Protein AF-A0A935G060-F1 (afdb_monomer_lite)

pLDDT: mean 70.0, std 12.83, range [39.81, 90.19]

Radius of gyration: 13.51 Å; chains: 1; bounding box: 32×35×28 Å

Structure (mmCIF, N/CA/C/O backbone):
data_AF-A0A935G060-F1
#
_entry.id   AF-A0A935G060-F1
#
loop_
_atom_site.group_PDB
_atom_site.id
_atom_site.type_symbol
_atom_site.label_atom_id
_atom_site.label_alt_id
_atom_site.label_comp_id
_atom_site.label_asym_id
_atom_site.label_entity_id
_atom_site.label_seq_id
_atom_site.pdbx_PDB_ins_code
_atom_site.Cartn_x
_atom_site.Cartn_y
_atom_site.Cartn_z
_atom_site.occupancy
_atom_site.B_iso_or_equiv
_atom_site.auth_seq_id
_atom_site.auth_comp_id
_atom_site.auth_asym_id
_atom_site.auth_atom_id
_atom_site.pdbx_PDB_model_num
ATOM 1 N N . MET A 1 1 ? -8.612 9.103 5.406 1.00 65.38 1 MET A N 1
ATOM 2 C CA . MET A 1 1 ? -7.457 8.617 6.187 1.00 65.38 1 MET A CA 1
ATOM 3 C C . MET A 1 1 ? -7.130 9.523 7.365 1.00 65.38 1 MET A C 1
ATOM 5 O O . MET A 1 1 ? -6.686 10.655 7.181 1.00 65.38 1 MET A O 1
ATOM 9 N N . SER A 1 2 ? -7.366 9.000 8.566 1.00 75.19 2 SER A N 1
ATOM 10 C CA . SER A 1 2 ? -6.920 9.589 9.828 1.00 75.19 2 SER A CA 1
ATOM 11 C C . SER A 1 2 ? -5.403 9.450 9.994 1.00 75.19 2 SER A C 1
ATOM 13 O O . SER A 1 2 ? -4.767 8.605 9.360 1.00 75.19 2 SER A O 1
ATOM 15 N N . ASP A 1 3 ? -4.807 10.245 10.879 1.00 78.12 3 ASP A N 1
ATOM 16 C CA . ASP A 1 3 ? -3.376 10.118 11.185 1.00 78.12 3 ASP A CA 1
ATOM 17 C C . ASP A 1 3 ? -3.027 8.770 11.827 1.00 78.12 3 ASP A C 1
ATOM 19 O O . ASP A 1 3 ? -1.919 8.269 11.645 1.00 78.12 3 ASP A O 1
ATOM 23 N N . HIS A 1 4 ? -3.999 8.133 12.482 1.00 76.44 4 HIS A N 1
ATOM 24 C CA . HIS A 1 4 ? -3.871 6.776 13.000 1.00 76.44 4 HIS A CA 1
ATOM 25 C C . HIS A 1 4 ? -3.653 5.749 11.878 1.00 76.44 4 HIS A C 1
ATOM 27 O O . HIS A 1 4 ? -2.651 5.042 11.888 1.00 76.44 4 HIS A O 1
ATOM 33 N N . MET A 1 5 ? -4.503 5.743 10.846 1.00 70.38 5 MET A N 1
ATOM 34 C CA . MET A 1 5 ? -4.358 4.824 9.705 1.00 70.38 5 MET A CA 1
ATOM 35 C C . MET A 1 5 ? -3.048 5.060 8.940 1.00 70.38 5 MET A C 1
ATOM 37 O O . MET A 1 5 ? -2.402 4.119 8.481 1.00 70.38 5 MET A O 1
ATOM 41 N N . ARG A 1 6 ? -2.618 6.327 8.843 1.00 75.38 6 ARG A N 1
ATOM 42 C CA . ARG A 1 6 ? -1.319 6.693 8.263 1.00 75.38 6 ARG A CA 1
ATOM 43 C C . ARG A 1 6 ? -0.168 6.056 9.034 1.00 75.38 6 ARG A C 1
ATOM 45 O O . ARG A 1 6 ? 0.765 5.531 8.432 1.00 75.38 6 ARG A O 1
ATOM 52 N N . HIS A 1 7 ? -0.238 6.119 10.360 1.00 80.88 7 HIS A N 1
ATOM 53 C CA . HIS A 1 7 ? 0.757 5.528 11.238 1.00 80.88 7 HIS A CA 1
ATOM 54 C C . HIS A 1 7 ? 0.801 4.005 11.084 1.00 80.88 7 HIS A C 1
ATOM 56 O O . HIS A 1 7 ? 1.880 3.452 10.906 1.00 80.88 7 HIS A O 1
ATOM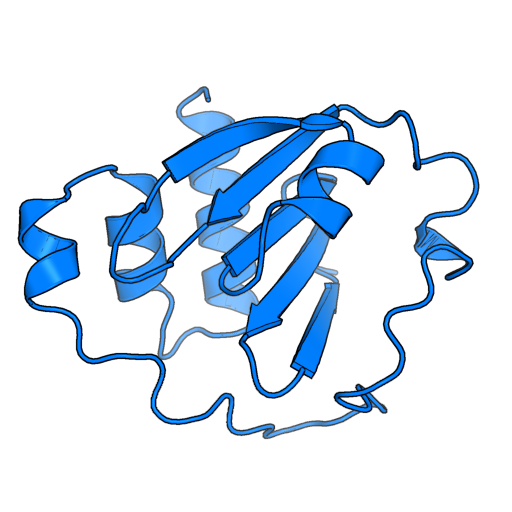 62 N N . GLU A 1 8 ? -0.350 3.333 11.075 1.00 77.25 8 GLU A N 1
ATOM 63 C CA . GLU A 1 8 ? -0.426 1.872 10.937 1.00 77.25 8 GLU A CA 1
ATOM 64 C C . GLU A 1 8 ? 0.153 1.370 9.609 1.00 77.25 8 GLU A C 1
ATOM 66 O O . GLU A 1 8 ? 0.917 0.404 9.592 1.00 77.25 8 GLU A O 1
ATOM 71 N N . MET A 1 9 ? -0.137 2.053 8.497 1.00 73.94 9 MET A N 1
ATOM 72 C CA . MET A 1 9 ? 0.468 1.724 7.202 1.00 73.94 9 MET A CA 1
ATOM 73 C C . MET A 1 9 ? 1.987 1.933 7.222 1.00 73.94 9 MET A C 1
ATOM 75 O O . MET A 1 9 ? 2.729 1.087 6.728 1.00 73.94 9 MET A O 1
ATOM 79 N N . ALA A 1 10 ? 2.468 3.024 7.829 1.00 77.88 10 ALA A N 1
ATOM 80 C CA . ALA A 1 10 ? 3.900 3.281 7.958 1.00 77.88 10 ALA A CA 1
ATOM 81 C C . ALA A 1 10 ? 4.612 2.207 8.798 1.00 77.88 10 ALA A C 1
ATOM 83 O O . ALA A 1 10 ? 5.711 1.789 8.437 1.00 77.88 10 ALA A O 1
ATOM 84 N N . GLN A 1 11 ? 3.991 1.730 9.884 1.00 77.69 11 GLN A N 1
ATOM 85 C CA . GLN A 1 11 ? 4.536 0.637 10.699 1.00 77.69 11 GLN A CA 1
ATOM 86 C C . GLN A 1 11 ? 4.651 -0.656 9.896 1.00 77.69 11 GLN A C 1
ATOM 88 O O . GLN A 1 11 ? 5.703 -1.289 9.902 1.00 77.69 11 GLN A O 1
ATOM 93 N N . LEU A 1 12 ? 3.614 -1.006 9.131 1.00 73.25 12 LEU A N 1
ATOM 94 C CA . LEU A 1 12 ? 3.650 -2.189 8.279 1.00 73.25 12 LEU A CA 1
ATOM 95 C C . LEU A 1 12 ? 4.790 -2.096 7.250 1.00 73.25 12 LEU A C 1
ATOM 97 O O . LEU A 1 12 ? 5.598 -3.017 7.147 1.00 73.25 12 LEU A O 1
ATOM 101 N N . PHE A 1 13 ? 4.956 -0.961 6.564 1.00 73.94 13 PHE A N 1
ATOM 102 C CA . PHE A 1 13 ? 6.085 -0.783 5.644 1.00 73.94 13 PHE A CA 1
ATOM 103 C C . PHE A 1 13 ? 7.451 -0.826 6.334 1.00 73.94 13 PHE A C 1
ATOM 105 O O . PHE A 1 13 ? 8.377 -1.410 5.778 1.00 73.94 13 PHE A O 1
ATOM 112 N N . LYS A 1 14 ? 7.593 -0.260 7.539 1.00 75.69 14 LYS A N 1
ATOM 113 C CA . LYS A 1 14 ? 8.838 -0.346 8.324 1.00 75.69 14 LYS A CA 1
ATOM 114 C C . LYS A 1 14 ? 9.206 -1.778 8.677 1.00 75.69 14 LYS A C 1
ATOM 116 O O . LYS A 1 14 ? 10.382 -2.117 8.629 1.00 75.69 14 LYS A O 1
ATOM 121 N N . SER A 1 15 ? 8.222 -2.602 9.008 1.00 71.31 15 SER A N 1
ATOM 122 C CA . SER A 1 15 ? 8.460 -3.991 9.392 1.00 71.31 15 SER A CA 1
ATOM 123 C C . SER A 1 15 ? 8.804 -4.891 8.203 1.00 71.31 15 SER A C 1
ATOM 125 O O . SER A 1 15 ? 9.635 -5.781 8.354 1.00 71.31 15 SER A O 1
ATOM 127 N N . PHE A 1 16 ? 8.199 -4.668 7.028 1.00 67.06 16 PHE A N 1
ATOM 128 C CA . PHE A 1 16 ? 8.407 -5.525 5.845 1.00 67.06 16 PHE A CA 1
ATOM 129 C C . PHE A 1 16 ? 9.473 -5.029 4.873 1.00 67.06 16 PHE A C 1
ATOM 131 O O . PHE A 1 16 ? 10.146 -5.843 4.248 1.00 67.06 16 PHE A O 1
ATOM 138 N N . PHE A 1 17 ? 9.622 -3.712 4.740 1.00 69.75 17 PHE A N 1
ATOM 139 C CA . PHE A 1 17 ? 10.559 -3.073 3.817 1.00 69.75 17 PHE A CA 1
ATOM 140 C C . PHE A 1 17 ? 11.226 -1.862 4.483 1.00 69.75 17 PHE A C 1
ATOM 142 O O . PHE A 1 17 ? 11.042 -0.724 4.026 1.00 69.75 17 PHE A O 1
ATOM 149 N N . PRO A 1 18 ? 11.980 -2.062 5.580 1.00 72.31 18 PRO A N 1
ATOM 150 C CA . PRO A 1 18 ? 12.616 -0.973 6.324 1.00 72.31 18 PRO A CA 1
ATOM 151 C C . PRO A 1 18 ? 13.484 -0.072 5.433 1.00 72.31 18 PRO A C 1
ATOM 153 O O . PRO A 1 18 ? 13.491 1.145 5.603 1.00 72.31 18 PRO A O 1
ATOM 156 N N . GLU A 1 19 ? 14.146 -0.638 4.422 1.00 69.31 19 GLU A N 1
ATOM 157 C CA . GLU A 1 19 ? 14.957 0.072 3.427 1.00 69.31 19 GLU A CA 1
ATOM 158 C C . GLU A 1 19 ? 14.152 0.996 2.493 1.00 69.31 19 GLU A C 1
ATOM 160 O O . GLU A 1 19 ? 14.716 1.839 1.790 1.00 69.31 19 GLU A O 1
ATOM 165 N N . HIS A 1 20 ? 12.829 0.841 2.457 1.00 66.81 20 HIS A N 1
ATOM 166 C CA . HIS A 1 20 ? 11.911 1.629 1.635 1.00 66.81 20 HIS A CA 1
ATOM 167 C C . HIS A 1 20 ? 10.870 2.389 2.462 1.00 66.81 20 HIS A C 1
ATOM 169 O O . HIS A 1 20 ? 10.100 3.166 1.898 1.00 66.81 20 HIS A O 1
ATOM 175 N N . ALA A 1 21 ? 10.863 2.227 3.785 1.00 70.62 21 ALA A N 1
ATOM 176 C CA . ALA A 1 21 ? 9.864 2.800 4.678 1.00 70.62 21 ALA A CA 1
ATOM 177 C C . ALA A 1 21 ? 9.730 4.325 4.556 1.00 70.62 21 ALA A C 1
ATOM 179 O O . ALA A 1 21 ? 8.618 4.834 4.463 1.00 70.62 21 ALA A O 1
ATOM 180 N N . GLU A 1 22 ? 10.847 5.052 4.475 1.00 69.50 22 GLU A N 1
ATOM 181 C CA . GLU A 1 22 ? 10.848 6.515 4.308 1.00 69.50 22 GLU A CA 1
ATOM 182 C C . GLU A 1 22 ? 10.116 6.944 3.022 1.00 69.50 22 GLU A C 1
ATOM 184 O O . GLU A 1 22 ? 9.366 7.921 2.997 1.00 69.50 22 GLU A O 1
ATOM 189 N N . ARG A 1 23 ? 10.273 6.166 1.944 1.00 67.88 23 ARG A N 1
ATOM 190 C CA . ARG A 1 23 ? 9.588 6.422 0.669 1.00 67.88 23 ARG A CA 1
ATOM 191 C C . ARG A 1 23 ? 8.083 6.210 0.802 1.00 67.88 23 ARG A C 1
ATOM 193 O O . ARG A 1 23 ? 7.307 7.018 0.297 1.00 67.88 23 ARG A O 1
ATOM 200 N N . TRP A 1 24 ? 7.670 5.164 1.515 1.00 71.69 24 TRP A N 1
ATOM 201 C CA . TRP A 1 24 ? 6.261 4.914 1.814 1.00 71.69 24 TRP A CA 1
ATOM 202 C C . TRP A 1 24 ? 5.658 5.976 2.734 1.00 71.69 24 TRP A C 1
ATOM 204 O O . TRP A 1 24 ? 4.518 6.377 2.529 1.00 71.69 24 TRP A O 1
ATOM 214 N N . GLU A 1 25 ? 6.416 6.517 3.685 1.00 73.31 25 GLU A N 1
ATOM 215 C CA . GLU A 1 25 ? 5.966 7.653 4.493 1.00 73.31 25 GLU A CA 1
ATOM 216 C C . GLU A 1 25 ? 5.714 8.900 3.637 1.00 73.31 25 GLU A C 1
ATOM 218 O O . GLU A 1 25 ? 4.706 9.582 3.834 1.00 73.31 25 GLU A O 1
ATOM 223 N N . TYR A 1 26 ? 6.554 9.172 2.633 1.00 72.81 26 TYR A N 1
ATOM 224 C CA . TYR A 1 26 ? 6.288 10.247 1.673 1.00 72.81 26 TYR A CA 1
ATOM 225 C C . TYR A 1 26 ? 5.037 9.984 0.829 1.00 72.81 26 TYR A C 1
ATOM 227 O O . TYR A 1 26 ? 4.273 10.919 0.571 1.00 72.81 26 TYR A O 1
ATOM 235 N N . LEU A 1 27 ? 4.782 8.732 0.435 1.00 68.75 27 LEU A N 1
ATOM 236 C CA . LEU A 1 27 ? 3.536 8.333 -0.236 1.00 68.75 27 LEU A CA 1
ATOM 237 C C . LEU A 1 27 ? 2.315 8.533 0.675 1.00 68.75 27 LEU A C 1
ATOM 239 O O . LEU A 1 27 ? 1.284 9.071 0.275 1.00 68.75 27 LEU A O 1
ATOM 243 N N . LEU A 1 28 ? 2.445 8.207 1.952 1.00 71.88 28 LEU A N 1
ATOM 244 C CA . LEU A 1 28 ? 1.384 8.407 2.927 1.00 71.88 28 LEU A CA 1
ATOM 245 C C . LEU A 1 28 ? 1.142 9.888 3.239 1.00 71.88 28 LEU A C 1
ATOM 247 O O . LEU A 1 28 ? 0.021 10.250 3.586 1.00 71.88 28 LEU A O 1
ATOM 251 N N . GLN A 1 29 ? 2.138 10.763 3.081 1.00 74.38 29 GLN A N 1
ATOM 252 C CA . GLN A 1 29 ? 2.013 12.218 3.250 1.00 74.38 29 GLN A CA 1
ATOM 253 C C . GLN A 1 29 ? 1.277 12.920 2.095 1.00 74.38 29 GLN A C 1
ATOM 255 O O . GLN A 1 29 ? 0.927 14.089 2.243 1.00 74.38 29 GLN A O 1
ATOM 260 N N . ARG A 1 30 ? 0.992 12.228 0.979 1.00 65.31 30 ARG A N 1
ATOM 261 C CA . ARG A 1 30 ? 0.345 12.805 -0.222 1.00 65.31 30 ARG A CA 1
ATOM 262 C C . ARG A 1 30 ? 1.120 13.979 -0.852 1.00 65.31 30 ARG A C 1
ATOM 264 O O . ARG A 1 30 ? 0.533 14.805 -1.547 1.00 65.31 30 ARG A O 1
ATOM 271 N N . ASP A 1 31 ? 2.433 14.064 -0.628 1.00 67.75 31 ASP A N 1
ATOM 272 C CA . ASP A 1 31 ? 3.283 15.111 -1.210 1.00 67.75 31 ASP A CA 1
ATOM 273 C C . ASP A 1 31 ? 3.784 14.701 -2.602 1.00 67.75 31 ASP A C 1
ATOM 275 O O . ASP A 1 31 ? 4.875 14.150 -2.776 1.00 67.75 31 ASP A O 1
ATOM 279 N N . GLN A 1 32 ? 2.976 15.021 -3.612 1.00 60.94 32 GLN A N 1
ATOM 280 C CA . GLN A 1 32 ? 3.224 14.692 -5.016 1.00 60.94 32 GLN A CA 1
ATOM 281 C C . GLN A 1 32 ? 4.594 15.178 -5.537 1.00 60.94 32 GLN A C 1
ATOM 283 O O . GLN A 1 32 ? 5.185 14.544 -6.413 1.00 60.94 32 GLN A O 1
ATOM 288 N N . ARG A 1 33 ? 5.145 16.279 -4.997 1.00 68.25 33 ARG A N 1
ATOM 289 C CA . ARG A 1 33 ? 6.433 16.843 -5.453 1.00 68.25 33 ARG A CA 1
ATOM 290 C C . ARG A 1 33 ? 7.618 15.976 -5.048 1.00 68.25 33 ARG A C 1
ATOM 292 O O . ARG A 1 33 ? 8.625 15.942 -5.755 1.00 68.25 33 ARG A O 1
ATOM 299 N N . LYS A 1 34 ? 7.524 15.300 -3.901 1.00 65.19 34 LYS A N 1
ATOM 300 C CA . LYS A 1 34 ? 8.545 14.345 -3.454 1.00 65.19 34 LYS A CA 1
ATOM 301 C C . LYS A 1 34 ? 8.502 13.063 -4.279 1.00 65.19 34 LYS A C 1
ATOM 303 O O . LYS A 1 34 ? 9.548 12.471 -4.522 1.00 65.19 34 LYS A O 1
ATOM 308 N N . TRP A 1 35 ? 7.327 12.687 -4.780 1.00 60.44 35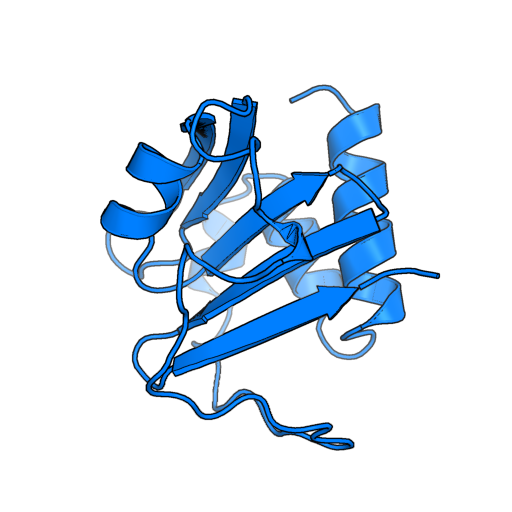 TRP A N 1
ATOM 309 C CA . TRP A 1 35 ? 7.133 11.462 -5.560 1.00 60.44 35 TRP A CA 1
ATOM 310 C C . TRP A 1 35 ? 7.760 11.527 -6.940 1.00 60.44 35 TRP A C 1
ATOM 312 O O . TRP A 1 35 ? 8.423 10.585 -7.347 1.00 60.44 35 TRP A O 1
ATOM 322 N N . GLN A 1 36 ? 7.644 12.661 -7.631 1.00 57.62 36 GLN A N 1
ATOM 323 C CA . GLN A 1 36 ? 8.281 12.845 -8.942 1.00 57.62 36 GLN A CA 1
ATOM 324 C C . GLN A 1 36 ? 9.814 12.741 -8.888 1.00 57.62 36 GLN A C 1
ATOM 326 O O . GLN A 1 36 ? 10.464 12.551 -9.912 1.00 57.62 36 GLN A O 1
ATOM 331 N N . LYS A 1 37 ? 10.399 12.886 -7.693 1.00 60.94 37 LYS A N 1
ATOM 332 C CA . LYS A 1 37 ? 11.838 12.738 -7.447 1.00 60.94 37 LYS A CA 1
ATOM 333 C C . LYS A 1 37 ? 12.222 11.324 -7.016 1.00 60.94 37 LYS A C 1
ATOM 335 O O . LYS A 1 37 ? 13.410 11.010 -6.971 1.00 60.94 37 LYS A O 1
ATOM 340 N N . MET A 1 38 ? 11.249 10.482 -6.675 1.00 55.88 38 MET A N 1
ATOM 341 C CA . MET A 1 38 ? 11.493 9.081 -6.370 1.00 55.88 38 MET A CA 1
ATOM 342 C C . MET A 1 38 ? 11.682 8.326 -7.682 1.00 55.88 38 MET A C 1
ATOM 344 O O . MET A 1 38 ? 10.817 8.337 -8.552 1.00 55.88 38 MET A O 1
ATOM 348 N N . ALA A 1 39 ? 12.828 7.663 -7.827 1.00 50.97 39 ALA A N 1
ATOM 349 C CA . ALA A 1 39 ? 13.018 6.721 -8.920 1.00 50.97 39 ALA A CA 1
ATOM 350 C C . ALA A 1 39 ? 11.944 5.614 -8.843 1.00 50.97 39 ALA A C 1
ATOM 352 O O . ALA A 1 39 ? 11.592 5.213 -7.726 1.00 50.97 39 ALA A O 1
ATOM 353 N N . PRO A 1 40 ? 11.459 5.095 -9.988 1.00 51.16 40 PRO A N 1
ATOM 354 C CA . PRO A 1 40 ? 10.565 3.940 -10.006 1.00 51.16 40 PRO A CA 1
ATOM 355 C C . PRO A 1 40 ? 11.120 2.780 -9.190 1.00 51.16 40 PRO A C 1
ATOM 357 O O . PRO A 1 40 ? 12.341 2.636 -9.056 1.00 51.16 40 PRO A O 1
ATOM 360 N N . PHE A 1 41 ? 10.216 1.947 -8.669 1.00 51.84 41 PHE A N 1
ATOM 361 C CA . PHE A 1 41 ? 10.557 0.713 -7.968 1.00 51.84 41 PHE A CA 1
ATOM 362 C C . PHE A 1 41 ? 11.475 -0.128 -8.851 1.00 51.84 41 PHE A C 1
ATOM 364 O O . PHE A 1 41 ? 11.047 -0.762 -9.810 1.00 51.84 41 PHE A O 1
ATOM 371 N N . LYS A 1 42 ? 12.771 -0.089 -8.549 1.00 47.19 42 LYS A N 1
ATOM 372 C CA . LYS A 1 42 ? 13.806 -0.733 -9.348 1.00 47.19 42 LYS A CA 1
ATOM 373 C C . LYS A 1 42 ? 13.944 -2.186 -8.893 1.00 47.19 42 LYS A C 1
ATOM 375 O O . LYS A 1 42 ? 15.009 -2.569 -8.439 1.00 47.19 42 LYS A O 1
ATOM 380 N N . TYR A 1 43 ? 12.855 -2.947 -9.019 1.00 47.84 43 TYR A N 1
ATOM 381 C CA . TYR A 1 43 ? 12.658 -4.330 -8.561 1.00 47.84 43 TYR A CA 1
ATOM 382 C C . TYR A 1 43 ? 12.344 -4.483 -7.069 1.00 47.84 43 TYR A C 1
ATOM 384 O O . TYR A 1 43 ? 13.014 -3.934 -6.193 1.00 47.84 43 TYR A O 1
ATOM 392 N N . TRP A 1 44 ? 11.322 -5.289 -6.783 1.00 53.91 44 TRP A N 1
ATOM 393 C CA . TRP A 1 44 ? 11.031 -5.797 -5.446 1.00 53.91 44 TRP A CA 1
ATOM 394 C C . TRP A 1 44 ? 11.963 -6.981 -5.217 1.00 53.91 44 TRP A C 1
ATOM 396 O O . TRP A 1 44 ? 11.619 -8.126 -5.504 1.00 53.91 44 TRP A O 1
ATOM 406 N N . PHE A 1 45 ? 13.201 -6.716 -4.800 1.00 44.50 45 PHE A N 1
ATOM 407 C CA . PHE A 1 45 ? 14.137 -7.802 -4.540 1.00 44.50 45 PHE A CA 1
ATOM 408 C C . PHE A 1 45 ? 13.728 -8.550 -3.274 1.00 44.50 45 PHE A C 1
ATOM 410 O O . PHE A 1 45 ? 13.829 -8.048 -2.157 1.00 44.50 45 PHE A O 1
ATOM 417 N N . SER A 1 46 ? 13.267 -9.783 -3.471 1.00 44.06 46 SER A N 1
ATOM 418 C CA . SER A 1 46 ? 12.963 -10.710 -2.396 1.00 44.06 46 SER A CA 1
ATOM 419 C C . SER A 1 46 ? 14.230 -11.102 -1.648 1.00 44.06 46 SER A C 1
ATOM 421 O O . SER A 1 46 ? 15.146 -11.666 -2.256 1.00 44.06 46 SER A O 1
ATOM 423 N N . ARG A 1 47 ? 14.262 -10.885 -0.333 1.00 41.53 47 ARG A N 1
ATOM 424 C CA . ARG A 1 47 ? 15.253 -11.549 0.521 1.00 41.53 47 ARG A CA 1
ATOM 425 C C . ARG A 1 47 ? 14.761 -12.840 1.159 1.00 41.53 47 ARG A C 1
ATOM 427 O O . ARG A 1 47 ? 15.582 -13.723 1.329 1.00 41.53 47 ARG A O 1
ATOM 434 N N . ASP A 1 48 ? 13.455 -13.008 1.359 1.00 42.41 48 ASP A N 1
ATOM 435 C CA . ASP A 1 48 ? 12.885 -14.239 1.919 1.00 42.41 48 ASP A CA 1
ATOM 436 C C . ASP A 1 48 ? 11.515 -14.543 1.292 1.00 42.41 48 ASP A C 1
ATOM 438 O O . ASP A 1 48 ? 10.461 -14.167 1.804 1.00 42.41 48 ASP A O 1
ATOM 442 N N . GLN A 1 49 ? 11.517 -15.213 0.133 1.00 45.38 49 GLN A N 1
ATOM 443 C CA . GLN A 1 49 ? 10.284 -15.726 -0.465 1.00 45.38 49 GLN A CA 1
ATOM 444 C C . GLN A 1 49 ? 9.830 -16.977 0.286 1.00 45.38 49 GLN A C 1
ATOM 446 O O . GLN A 1 49 ? 10.261 -18.087 -0.019 1.00 45.38 49 GLN A O 1
ATOM 451 N N . THR A 1 50 ? 8.849 -16.836 1.170 1.00 43.22 50 THR A N 1
ATOM 452 C CA . THR A 1 50 ? 7.824 -17.882 1.248 1.00 43.22 50 THR A CA 1
ATOM 453 C C . THR A 1 50 ? 6.813 -17.605 0.132 1.00 43.22 50 THR A C 1
ATOM 455 O O . THR A 1 50 ? 5.807 -16.938 0.314 1.00 43.22 50 THR A O 1
ATOM 458 N N . ALA A 1 51 ? 7.176 -18.049 -1.077 1.00 41.88 51 ALA A N 1
ATOM 459 C CA . ALA A 1 51 ? 6.304 -18.241 -2.238 1.00 41.88 51 ALA A CA 1
ATOM 460 C C . ALA A 1 51 ? 5.304 -17.108 -2.568 1.00 41.88 51 ALA A C 1
ATOM 462 O O . ALA A 1 51 ? 4.098 -17.330 -2.604 1.00 41.88 51 ALA A O 1
ATOM 463 N N . CYS A 1 52 ? 5.784 -15.911 -2.908 1.00 43.88 52 CYS A N 1
ATOM 464 C CA . CYS A 1 52 ? 4.970 -14.972 -3.687 1.00 43.88 52 CYS A CA 1
ATOM 465 C C . CYS A 1 52 ? 5.369 -15.100 -5.157 1.00 43.88 52 CYS A C 1
ATOM 467 O O . CYS A 1 52 ? 6.318 -14.473 -5.622 1.00 43.88 52 CYS A O 1
ATOM 469 N N . SER A 1 53 ? 4.674 -15.989 -5.873 1.00 39.81 53 SER A N 1
ATOM 470 C CA . SER A 1 53 ? 4.767 -16.047 -7.329 1.00 39.81 53 SER A CA 1
ATOM 471 C C . SER A 1 53 ? 4.187 -14.748 -7.900 1.00 39.81 53 SER A C 1
ATOM 473 O O . SER A 1 53 ? 3.040 -14.422 -7.585 1.00 39.81 53 SER A O 1
ATOM 475 N N . PRO A 1 54 ? 4.909 -14.047 -8.789 1.00 41.53 54 PRO A N 1
ATOM 476 C CA . PRO A 1 54 ? 4.449 -12.806 -9.409 1.00 41.53 54 PRO A CA 1
ATOM 477 C C . PRO A 1 54 ? 3.135 -12.924 -10.206 1.00 41.53 54 PRO A C 1
ATOM 479 O O . PRO A 1 54 ? 2.597 -11.913 -10.642 1.00 41.53 54 PRO A O 1
ATOM 482 N N . LYS A 1 55 ? 2.604 -14.137 -10.421 1.00 42.34 55 LYS A N 1
ATOM 483 C CA . LYS A 1 55 ? 1.488 -14.400 -11.346 1.00 42.34 55 LYS A CA 1
ATOM 484 C C . LYS A 1 55 ? 0.204 -14.948 -10.723 1.00 42.34 55 LYS A C 1
ATOM 486 O O . LYS A 1 55 ? -0.710 -15.286 -11.466 1.00 42.34 55 LYS A O 1
ATOM 491 N N . SER A 1 56 ? 0.100 -15.060 -9.404 1.00 47.44 56 SER A N 1
ATOM 492 C CA . SER A 1 56 ? -1.087 -15.672 -8.790 1.00 47.44 56 SER A CA 1
ATOM 493 C C . SER A 1 56 ? -1.451 -14.996 -7.477 1.00 47.44 56 SER A C 1
ATOM 495 O O . SER A 1 56 ? -1.360 -15.593 -6.406 1.00 47.44 56 SER A O 1
ATOM 497 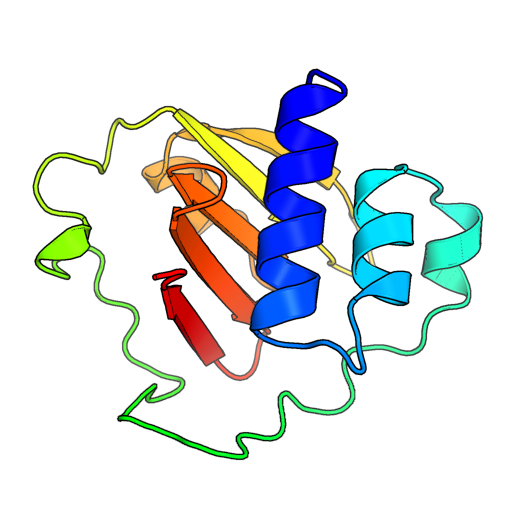N N . PHE A 1 57 ? -1.866 -13.733 -7.571 1.00 59.38 57 PHE A N 1
ATOM 498 C CA . PHE A 1 57 ? -2.723 -13.152 -6.547 1.00 59.38 57 PHE A CA 1
ATOM 499 C C . PHE A 1 57 ? -4.132 -13.674 -6.754 1.00 59.38 57 PHE A C 1
ATOM 501 O O . PHE A 1 57 ? -4.881 -13.162 -7.584 1.00 59.38 57 PHE A O 1
ATOM 508 N N . ASP A 1 58 ? -4.464 -14.717 -6.010 1.00 63.69 58 ASP A N 1
ATOM 509 C CA . ASP A 1 58 ? -5.814 -15.242 -5.979 1.00 63.69 58 ASP A CA 1
ATOM 510 C C . ASP A 1 58 ? -6.608 -14.518 -4.887 1.00 63.69 58 ASP A C 1
ATOM 512 O O . ASP A 1 58 ? -6.256 -14.576 -3.704 1.00 63.69 58 ASP A O 1
ATOM 516 N N . LEU A 1 59 ? -7.688 -13.837 -5.276 1.00 64.50 59 LEU A N 1
ATOM 517 C CA . LEU A 1 59 ? -8.663 -13.294 -4.329 1.00 64.50 59 LEU A CA 1
ATOM 518 C C . LEU A 1 59 ? -9.322 -14.404 -3.485 1.00 64.50 59 LEU A C 1
ATOM 520 O O . LEU A 1 59 ? -9.860 -14.120 -2.417 1.00 64.50 59 LEU A O 1
ATOM 524 N N . ALA A 1 60 ? -9.217 -15.671 -3.906 1.00 63.50 60 ALA A N 1
ATOM 525 C CA . ALA A 1 60 ? -9.599 -16.842 -3.124 1.00 63.50 60 ALA A CA 1
ATOM 526 C C . ALA A 1 60 ? -8.583 -17.228 -2.028 1.00 63.50 60 ALA A C 1
ATOM 528 O O . ALA A 1 60 ? -8.732 -18.279 -1.399 1.00 63.50 60 ALA A O 1
ATOM 529 N N . HIS A 1 61 ? -7.556 -16.409 -1.756 1.00 71.44 61 HIS A N 1
ATOM 530 C CA . HIS A 1 61 ? -6.635 -16.662 -0.648 1.00 71.44 61 HIS A CA 1
ATOM 531 C C . HIS A 1 61 ? -7.414 -16.794 0.680 1.00 71.44 61 HIS A C 1
ATOM 533 O O . HIS A 1 61 ? -8.227 -15.921 0.990 1.00 71.44 61 HIS A O 1
ATOM 539 N N . PRO A 1 62 ? -7.155 -17.812 1.528 1.00 71.75 62 PRO A N 1
ATOM 540 C CA . PRO A 1 62 ? -7.922 -18.033 2.761 1.00 71.75 62 PRO A CA 1
ATOM 541 C C . PRO A 1 62 ? -7.979 -16.823 3.707 1.00 71.75 62 PRO A C 1
ATOM 543 O O . PRO A 1 62 ? -8.958 -16.631 4.419 1.00 71.75 62 PRO A O 1
ATOM 546 N N . LEU A 1 63 ? -6.949 -15.970 3.688 1.00 69.44 63 LEU A N 1
ATOM 547 C CA . LEU A 1 63 ? -6.897 -14.729 4.480 1.00 69.44 63 LEU A CA 1
ATOM 548 C C . LEU A 1 63 ? -7.867 -13.634 4.005 1.00 69.44 63 LEU A C 1
ATOM 550 O O . LEU A 1 63 ? -8.145 -12.698 4.760 1.00 69.44 63 LEU A O 1
ATOM 554 N N . LEU A 1 64 ? -8.351 -13.741 2.768 1.00 71.38 64 LEU A N 1
ATOM 555 C CA . LEU A 1 64 ? -9.344 -12.859 2.160 1.00 71.38 64 LEU A CA 1
ATOM 556 C C . LEU A 1 64 ? -10.760 -13.428 2.197 1.00 71.38 64 LEU A C 1
ATOM 558 O O . LEU A 1 64 ? -11.696 -12.727 1.812 1.00 71.38 64 LEU A O 1
ATOM 562 N N . ALA A 1 65 ? -10.942 -14.674 2.643 1.00 73.19 65 ALA A N 1
ATOM 563 C CA . ALA A 1 65 ? -12.258 -15.293 2.699 1.00 73.19 65 ALA A CA 1
ATOM 564 C C . ALA A 1 65 ? -13.224 -14.406 3.509 1.00 73.19 65 ALA A C 1
ATOM 566 O O . ALA A 1 65 ? -12.985 -14.106 4.678 1.00 73.19 65 ALA A O 1
ATOM 567 N N . GLY A 1 66 ? -14.296 -13.943 2.857 1.00 73.44 66 GLY A N 1
ATOM 568 C CA . GLY A 1 66 ? -15.280 -13.033 3.454 1.00 73.44 66 GLY A CA 1
ATOM 569 C C . GLY A 1 66 ? -14.858 -11.558 3.550 1.00 73.44 66 GLY A C 1
ATOM 570 O O . GLY A 1 66 ? -15.561 -10.787 4.194 1.00 73.44 66 GLY A O 1
ATOM 571 N N . LYS A 1 67 ? -13.743 -11.148 2.927 1.00 76.50 67 LYS A N 1
ATOM 572 C CA . LYS A 1 67 ? -13.225 -9.764 2.945 1.00 76.50 67 LYS A CA 1
ATOM 573 C C . LYS A 1 67 ? -13.310 -9.029 1.599 1.00 76.50 67 LYS A C 1
ATOM 575 O O . LYS A 1 67 ? -12.804 -7.919 1.507 1.00 76.50 67 LYS A O 1
ATOM 580 N N . LEU A 1 68 ? -13.934 -9.602 0.567 1.00 73.38 68 LEU A N 1
ATOM 581 C CA . LEU A 1 68 ? -14.044 -8.956 -0.758 1.00 73.38 68 LEU A CA 1
ATOM 582 C C . LEU A 1 68 ? -14.789 -7.612 -0.708 1.00 73.38 68 LEU A C 1
ATOM 584 O O . LEU A 1 68 ? -14.401 -6.657 -1.371 1.00 73.38 68 LEU A O 1
ATOM 588 N N . GLU A 1 69 ? -15.789 -7.517 0.166 1.00 79.19 69 GLU A N 1
ATOM 589 C CA . GLU A 1 69 ? -16.553 -6.290 0.423 1.00 79.19 69 GLU A CA 1
ATOM 590 C C . GLU A 1 69 ? -15.920 -5.414 1.522 1.00 79.19 69 GLU A C 1
ATOM 592 O O . GLU A 1 69 ? -16.518 -4.438 1.975 1.00 79.19 69 GLU A O 1
ATOM 597 N N . ALA A 1 70 ? -14.731 -5.771 2.028 1.00 83.56 70 ALA A N 1
ATOM 598 C CA . ALA A 1 70 ? -14.087 -4.994 3.077 1.00 83.56 70 ALA A CA 1
ATOM 599 C C . ALA A 1 70 ? -13.682 -3.616 2.542 1.00 83.56 70 ALA A C 1
ATOM 601 O O . ALA A 1 70 ? -13.150 -3.494 1.437 1.00 83.56 70 ALA A O 1
ATOM 602 N N . SER A 1 71 ? -13.888 -2.587 3.365 1.00 88.25 71 SER A N 1
ATOM 603 C CA . SER A 1 71 ? -13.312 -1.268 3.115 1.00 88.25 71 SER A CA 1
ATOM 604 C C . SER A 1 71 ? -11.805 -1.334 3.342 1.00 88.25 71 SER A C 1
ATOM 606 O O . SER A 1 71 ? -11.346 -1.688 4.432 1.00 88.25 71 SER A O 1
ATOM 608 N N . VAL A 1 72 ? -11.043 -1.014 2.302 1.00 89.81 72 VAL A N 1
ATOM 609 C CA . VAL A 1 72 ? -9.581 -1.045 2.287 1.00 89.81 72 VAL A CA 1
ATOM 610 C C . VAL A 1 72 ? -9.019 0.331 1.979 1.00 89.81 72 VAL A C 1
ATOM 612 O O . VAL A 1 72 ? -9.697 1.197 1.428 1.00 89.81 72 VAL A O 1
ATOM 615 N N . VAL A 1 73 ? -7.741 0.528 2.298 1.00 87.56 73 VAL A N 1
ATOM 616 C CA . VAL A 1 73 ? -6.997 1.713 1.854 1.00 87.56 73 VAL A CA 1
ATOM 617 C C . VAL A 1 73 ? -6.075 1.315 0.720 1.00 87.56 73 VAL A C 1
ATOM 619 O O . VAL A 1 73 ? -5.108 0.589 0.935 1.00 87.56 73 VAL A O 1
ATOM 622 N N . ALA A 1 74 ? -6.347 1.823 -0.472 1.00 86.62 74 ALA A N 1
ATOM 623 C CA . ALA A 1 74 ? -5.546 1.585 -1.656 1.00 86.62 74 ALA A CA 1
ATOM 624 C C . ALA A 1 74 ? -4.672 2.803 -1.971 1.00 86.62 74 ALA A C 1
ATOM 626 O O . ALA A 1 74 ? -5.136 3.946 -1.995 1.00 86.62 74 ALA A O 1
ATOM 627 N N . LEU A 1 75 ? -3.395 2.535 -2.210 1.00 83.06 75 LEU A N 1
ATOM 628 C CA . LEU A 1 75 ? -2.374 3.464 -2.660 1.00 83.06 75 LEU A CA 1
ATOM 629 C C . LEU A 1 75 ? -1.913 3.003 -4.042 1.00 83.06 75 LEU A C 1
ATOM 631 O O . LEU A 1 75 ? -1.233 1.988 -4.140 1.00 83.06 75 LEU A O 1
ATOM 635 N N . SER A 1 76 ? -2.263 3.744 -5.089 1.00 83.44 76 SER A N 1
ATOM 636 C CA . SER A 1 76 ? -1.697 3.561 -6.427 1.00 83.44 76 SER A CA 1
ATOM 637 C C . SER A 1 76 ? -0.494 4.467 -6.593 1.00 83.44 76 SER A C 1
ATOM 639 O O . SER A 1 76 ? -0.593 5.660 -6.321 1.00 83.44 76 SER A O 1
ATOM 641 N N . CYS A 1 77 ? 0.608 3.903 -7.071 1.00 74.31 77 CYS A N 1
ATOM 642 C CA . CYS A 1 77 ? 1.891 4.560 -7.292 1.00 74.31 77 CYS A CA 1
ATOM 643 C C . CYS A 1 77 ? 2.209 4.737 -8.786 1.00 74.31 77 CYS A C 1
ATOM 645 O O . CYS A 1 77 ? 3.373 4.911 -9.146 1.00 74.31 77 CYS A O 1
ATOM 647 N N . MET A 1 78 ? 1.201 4.680 -9.662 1.00 69.56 78 MET A N 1
ATOM 648 C CA . MET A 1 78 ? 1.401 4.830 -11.104 1.00 69.56 78 MET A CA 1
ATOM 649 C C . MET A 1 78 ? 1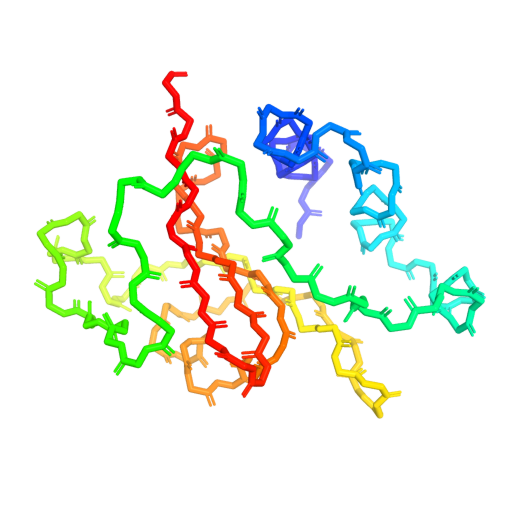.997 6.201 -11.451 1.00 69.56 78 MET A C 1
ATOM 651 O O . MET A 1 78 ? 1.636 7.230 -10.880 1.00 69.56 78 MET A O 1
ATOM 655 N N . TRP A 1 79 ? 2.876 6.224 -12.455 1.00 60.88 79 TRP A N 1
ATOM 656 C CA . TRP A 1 79 ? 3.600 7.426 -12.885 1.00 60.88 79 TRP A CA 1
ATOM 657 C C . TRP A 1 79 ? 2.682 8.557 -13.362 1.00 60.88 79 TRP A C 1
ATOM 659 O O . TRP A 1 79 ? 3.020 9.733 -13.231 1.00 60.88 79 TRP A O 1
ATOM 669 N N . THR A 1 80 ? 1.536 8.200 -13.940 1.00 64.12 80 THR A N 1
ATOM 670 C CA . THR A 1 80 ? 0.578 9.132 -14.546 1.00 64.12 80 THR A CA 1
ATOM 671 C C . THR A 1 80 ? -0.557 9.529 -13.609 1.00 64.12 80 THR A C 1
ATOM 673 O O . THR A 1 80 ? -1.159 10.576 -13.821 1.00 64.12 80 THR A O 1
ATOM 676 N N . ASP A 1 81 ? -0.861 8.713 -12.598 1.00 69.12 81 ASP A N 1
ATOM 677 C CA . ASP A 1 81 ? -1.963 8.955 -11.667 1.00 69.12 81 ASP A CA 1
ATOM 678 C C . ASP A 1 81 ? -1.713 8.232 -10.336 1.00 69.12 81 ASP A C 1
ATOM 680 O O . ASP A 1 81 ? -1.952 7.031 -10.188 1.00 69.12 81 ASP A O 1
ATOM 684 N N . CYS A 1 82 ? -1.184 8.982 -9.370 1.00 72.25 82 CYS A N 1
ATOM 685 C CA . CYS A 1 82 ? -0.876 8.486 -8.037 1.00 72.25 82 CYS A CA 1
ATOM 686 C C . CYS A 1 82 ? -1.944 8.969 -7.060 1.00 72.25 82 CYS A C 1
ATOM 688 O O . CYS A 1 82 ? -2.241 10.166 -6.978 1.00 72.25 82 CYS A O 1
ATOM 690 N N . TRP A 1 83 ? -2.519 8.044 -6.301 1.00 81.75 83 TRP A N 1
ATOM 691 C CA . TRP A 1 83 ? -3.658 8.342 -5.448 1.00 81.75 83 TRP A CA 1
ATOM 692 C C . TRP A 1 83 ? -3.710 7.440 -4.223 1.00 81.75 83 TRP A C 1
ATOM 694 O O . TRP A 1 83 ? -3.197 6.328 -4.214 1.00 81.75 83 TRP A O 1
ATOM 704 N N . LEU A 1 84 ? -4.377 7.942 -3.184 1.00 81.44 84 LEU A N 1
ATOM 705 C CA . LEU A 1 84 ? -4.642 7.229 -1.940 1.00 81.44 84 LEU A CA 1
ATOM 706 C C . LEU A 1 84 ? -6.129 7.346 -1.613 1.00 81.44 84 LEU A C 1
ATOM 708 O O . LEU A 1 84 ? -6.593 8.447 -1.287 1.00 81.44 84 LEU A O 1
ATOM 712 N N . LYS A 1 85 ? -6.862 6.237 -1.685 1.00 85.81 85 LYS A N 1
ATOM 713 C CA . LYS A 1 85 ? -8.323 6.204 -1.560 1.00 85.81 85 LYS A CA 1
ATOM 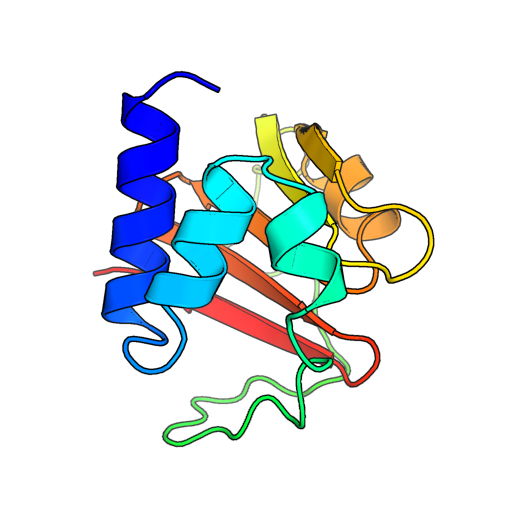714 C C . LYS A 1 85 ? -8.773 5.063 -0.656 1.00 85.81 85 LYS A C 1
ATOM 716 O O . LYS A 1 85 ? -8.135 4.020 -0.590 1.00 85.81 85 LYS A O 1
ATOM 721 N N . GLU A 1 86 ? -9.877 5.300 0.036 1.00 88.62 86 GLU A N 1
ATOM 722 C CA . GLU A 1 86 ? -10.655 4.240 0.670 1.00 88.62 86 GLU A CA 1
ATOM 723 C C . GLU A 1 86 ? -11.651 3.723 -0.375 1.00 88.62 86 GLU A C 1
ATOM 725 O O . GLU A 1 86 ? -12.278 4.528 -1.066 1.00 88.62 86 GLU A O 1
ATOM 730 N N . MET A 1 87 ? -11.721 2.407 -0.552 1.00 90.19 87 MET A N 1
ATOM 731 C CA . MET A 1 87 ? -12.562 1.732 -1.551 1.00 90.19 87 MET A CA 1
ATOM 732 C C . MET A 1 87 ? -12.785 0.275 -1.143 1.00 90.19 87 MET A C 1
ATOM 734 O O . MET A 1 87 ? -12.222 -0.169 -0.141 1.00 90.19 87 MET A O 1
ATOM 738 N N . SER A 1 88 ? -13.609 -0.469 -1.877 1.00 89.94 88 SER A N 1
ATOM 739 C CA . SER A 1 88 ? -13.738 -1.912 -1.644 1.00 89.94 88 SER A CA 1
ATOM 740 C C . SER A 1 88 ? -12.459 -2.658 -2.041 1.00 89.94 88 SER A C 1
ATOM 742 O O . SER A 1 88 ? -11.681 -2.188 -2.878 1.00 89.94 88 SER A O 1
ATOM 744 N N . LEU A 1 89 ? -12.222 -3.830 -1.443 1.00 87.00 89 LEU A N 1
ATOM 745 C CA . LEU A 1 89 ? -11.106 -4.689 -1.844 1.00 87.00 89 LEU A CA 1
ATOM 746 C C . LEU A 1 89 ? -11.205 -5.080 -3.326 1.00 87.00 89 LEU A C 1
ATOM 748 O O . LEU A 1 89 ? -10.183 -5.094 -4.008 1.00 87.00 89 LEU A O 1
ATOM 752 N N . ASP A 1 90 ? -12.413 -5.346 -3.824 1.00 85.75 90 ASP A N 1
ATOM 753 C CA . ASP A 1 90 ? -12.643 -5.655 -5.236 1.00 85.75 90 ASP A CA 1
ATOM 754 C C . ASP A 1 90 ? -12.229 -4.497 -6.163 1.00 85.75 90 ASP A C 1
ATOM 756 O O . ASP A 1 90 ? -11.434 -4.688 -7.086 1.00 85.75 90 ASP A O 1
ATOM 760 N N . GLU A 1 91 ? -12.667 -3.266 -5.876 1.00 88.50 91 GLU A N 1
ATOM 761 C CA . GLU A 1 91 ? -12.255 -2.085 -6.648 1.00 88.50 91 GLU A CA 1
ATOM 762 C C . GLU A 1 91 ? -10.744 -1.858 -6.571 1.00 88.50 91 GLU A C 1
ATOM 764 O O . GLU A 1 91 ? -10.101 -1.576 -7.584 1.00 88.50 91 GLU A O 1
ATOM 769 N N . ALA A 1 92 ? -10.156 -1.984 -5.380 1.00 87.81 92 ALA A N 1
ATOM 770 C CA . ALA A 1 92 ? -8.723 -1.806 -5.177 1.00 87.81 92 ALA A CA 1
ATOM 771 C C . ALA A 1 92 ? -7.907 -2.813 -5.993 1.00 87.81 92 ALA A C 1
ATOM 773 O O . ALA A 1 92 ? -6.933 -2.435 -6.642 1.00 87.81 92 ALA A O 1
ATOM 774 N N . TYR A 1 93 ? -8.328 -4.077 -5.995 1.00 83.31 93 TYR A N 1
ATOM 775 C CA . TYR A 1 93 ? -7.667 -5.151 -6.726 1.00 83.31 93 TYR A CA 1
ATOM 776 C C . TYR A 1 93 ? -7.632 -4.901 -8.238 1.00 83.31 93 TYR A C 1
ATOM 778 O O . TYR A 1 93 ? -6.622 -5.166 -8.884 1.00 83.31 93 TYR A O 1
ATOM 786 N N . HIS A 1 94 ? -8.713 -4.356 -8.801 1.00 84.00 94 HIS A N 1
ATOM 787 C CA . HIS A 1 94 ? -8.812 -4.104 -10.239 1.00 84.00 94 HIS A CA 1
ATOM 788 C C . HIS A 1 94 ? -8.238 -2.749 -10.680 1.00 84.00 94 HIS A C 1
ATOM 790 O O . HIS A 1 94 ? -7.932 -2.577 -11.860 1.00 84.00 94 HIS A O 1
ATOM 796 N N . SER A 1 95 ? -8.116 -1.777 -9.770 1.00 84.44 95 SER A N 1
ATOM 797 C CA . SER A 1 95 ? -7.727 -0.397 -10.106 1.00 84.44 95 SER A CA 1
ATOM 798 C C . SER A 1 95 ? -6.270 -0.061 -9.814 1.00 84.44 95 SER A C 1
ATOM 800 O O . SER A 1 95 ? -5.706 0.850 -10.426 1.00 84.44 95 SER A O 1
ATOM 802 N N . VAL A 1 96 ? -5.646 -0.762 -8.874 1.00 82.19 96 VAL A N 1
ATOM 803 C CA . VAL A 1 96 ? -4.234 -0.572 -8.571 1.00 82.19 96 VAL A CA 1
ATOM 804 C C . VAL A 1 96 ? -3.457 -1.556 -9.450 1.00 82.19 96 VAL A C 1
ATOM 806 O O . VAL A 1 96 ? -3.687 -2.760 -9.410 1.00 82.19 96 VAL A O 1
ATOM 809 N N . HIS A 1 97 ? -2.510 -1.049 -10.237 1.00 76.44 97 HIS A N 1
ATOM 810 C CA . HIS A 1 97 ? -1.587 -1.873 -11.035 1.00 76.44 97 HIS A CA 1
ATOM 811 C C . HIS A 1 97 ? -0.167 -1.870 -10.458 1.00 76.44 97 HIS A C 1
ATOM 813 O O . HIS A 1 97 ? 0.543 -2.870 -10.508 1.00 76.44 97 HIS A O 1
ATOM 819 N N . GLU A 1 98 ? 0.230 -0.746 -9.863 1.00 78.06 98 GLU A N 1
ATOM 820 C CA . GLU A 1 98 ? 1.438 -0.609 -9.058 1.00 78.06 98 GLU A CA 1
ATOM 821 C C . GLU A 1 98 ? 1.068 0.110 -7.772 1.00 78.06 98 GLU A C 1
ATOM 823 O O . GLU A 1 98 ? 0.552 1.228 -7.826 1.00 78.06 98 GLU A O 1
ATOM 828 N N . GLY A 1 99 ? 1.297 -0.505 -6.615 1.00 79.50 99 GLY A N 1
ATOM 829 C CA . GLY A 1 99 ? 0.866 0.083 -5.361 1.00 79.50 99 GLY A CA 1
ATOM 830 C C . GLY A 1 99 ? 0.723 -0.879 -4.191 1.00 79.50 99 GLY A C 1
ATOM 831 O O . GLY A 1 99 ? 1.374 -1.920 -4.101 1.00 79.50 99 GLY A O 1
ATOM 832 N N . TYR A 1 100 ? -0.121 -0.468 -3.253 1.00 83.19 100 TYR A N 1
ATOM 833 C CA . TYR A 1 100 ? -0.375 -1.158 -2.000 1.00 83.19 100 TYR A CA 1
ATOM 834 C C . TYR A 1 100 ? -1.855 -1.080 -1.622 1.00 83.19 100 TYR A C 1
ATOM 836 O O . TYR A 1 100 ? -2.480 -0.033 -1.760 1.00 83.19 100 TYR A O 1
ATOM 844 N N . ILE A 1 101 ? -2.403 -2.165 -1.086 1.00 85.31 101 ILE A N 1
ATOM 845 C CA . ILE A 1 101 ? -3.758 -2.247 -0.546 1.00 85.31 101 ILE A CA 1
ATOM 846 C C . ILE A 1 101 ? -3.665 -2.686 0.914 1.00 85.31 101 ILE A C 1
ATOM 848 O O . ILE A 1 101 ? -3.219 -3.789 1.215 1.00 85.31 101 ILE A O 1
ATOM 852 N N . SER A 1 102 ? -4.123 -1.842 1.833 1.00 86.69 102 SER A N 1
ATOM 853 C CA . SER A 1 102 ? -4.271 -2.168 3.250 1.00 86.69 102 SER A CA 1
ATOM 854 C C . SER A 1 102 ? -5.633 -2.809 3.491 1.00 86.69 102 SER A C 1
ATOM 856 O O . SER A 1 102 ? -6.641 -2.102 3.513 1.00 86.69 102 SER A O 1
ATOM 858 N N . ILE A 1 103 ? -5.674 -4.126 3.685 1.00 84.31 103 ILE A N 1
ATOM 859 C CA . ILE A 1 103 ? -6.926 -4.866 3.933 1.00 84.31 103 ILE A CA 1
ATOM 860 C C . ILE A 1 103 ? -7.296 -4.834 5.407 1.00 84.31 103 ILE A C 1
ATOM 862 O O . ILE A 1 103 ? -8.454 -4.689 5.784 1.00 84.31 103 ILE A O 1
ATOM 866 N N . THR A 1 104 ? -6.301 -5.017 6.267 1.00 80.25 104 THR A N 1
ATOM 867 C CA . THR A 1 104 ? -6.455 -4.880 7.711 1.00 80.25 104 THR A CA 1
ATOM 868 C C . THR A 1 104 ? -5.303 -3.999 8.171 1.00 80.25 104 THR A C 1
ATOM 870 O O . THR A 1 104 ? -4.169 -4.485 8.203 1.00 80.25 104 THR A O 1
ATOM 873 N N . PRO A 1 105 ? -5.552 -2.701 8.434 1.00 74.00 105 PRO A N 1
ATOM 874 C CA . PRO A 1 105 ? -4.512 -1.765 8.840 1.00 74.00 105 PRO A CA 1
ATOM 875 C C . PRO A 1 105 ? -3.615 -2.344 9.936 1.00 74.00 105 PRO A C 1
ATOM 877 O O . PRO A 1 105 ? -4.092 -2.944 10.896 1.00 74.00 105 PRO A O 1
ATOM 880 N N . GLY A 1 106 ? -2.302 -2.256 9.721 1.00 70.06 106 GLY A N 1
ATOM 881 C CA . GLY A 1 106 ? -1.296 -2.771 10.649 1.00 70.06 106 GLY A CA 1
ATOM 882 C C . GLY A 1 106 ? -1.152 -4.297 10.721 1.00 70.06 106 GLY A C 1
ATOM 883 O O . GLY A 1 106 ? -0.265 -4.746 11.431 1.00 70.06 106 GLY A O 1
ATOM 884 N N . GLN A 1 107 ? -1.957 -5.095 10.006 1.00 74.19 107 GLN A N 1
ATOM 885 C CA . GLN A 1 107 ? -1.920 -6.569 10.074 1.00 74.19 107 GLN A CA 1
ATOM 886 C C . GLN A 1 107 ? -1.756 -7.244 8.711 1.00 74.19 107 GLN A C 1
ATOM 888 O O . GLN A 1 107 ? -0.969 -8.177 8.570 1.00 74.19 107 GLN A O 1
ATOM 893 N N . LEU A 1 108 ? -2.504 -6.789 7.704 1.00 76.50 108 LEU A N 1
ATOM 894 C CA . LEU A 1 108 ? -2.549 -7.422 6.390 1.00 76.50 108 LEU A CA 1
ATOM 895 C C . LEU A 1 108 ? -2.584 -6.379 5.281 1.00 76.50 108 LEU A C 1
ATOM 897 O O . LEU A 1 108 ? -3.510 -5.564 5.197 1.00 76.50 108 LEU A O 1
ATOM 901 N N . GLY A 1 109 ? -1.609 -6.483 4.390 1.00 81.56 109 GLY A N 1
ATOM 902 C CA . GLY A 1 109 ? -1.512 -5.686 3.184 1.00 81.56 109 GLY A CA 1
ATOM 903 C C . GLY A 1 109 ? -1.200 -6.522 1.953 1.00 81.56 109 GLY A C 1
ATOM 904 O O . GLY A 1 109 ? -0.583 -7.582 2.038 1.00 81.56 109 GLY A O 1
ATOM 905 N N . MET A 1 110 ? -1.605 -6.019 0.798 1.00 80.19 110 MET A N 1
ATOM 906 C CA . MET A 1 110 ? -1.148 -6.478 -0.506 1.00 80.19 110 MET A CA 1
ATOM 907 C C . MET A 1 110 ? -0.263 -5.412 -1.098 1.00 80.19 110 MET A C 1
ATOM 909 O O . MET A 1 110 ? -0.581 -4.231 -1.040 1.00 80.19 110 MET A O 1
ATOM 913 N N . ALA A 1 111 ? 0.830 -5.830 -1.695 1.00 77.50 111 ALA A N 1
ATOM 914 C CA . ALA A 1 111 ? 1.797 -4.932 -2.266 1.00 77.50 111 ALA A CA 1
ATOM 915 C C . ALA A 1 111 ? 2.136 -5.515 -3.651 1.00 77.50 111 ALA A C 1
ATOM 917 O O . ALA A 1 111 ? 2.431 -6.702 -3.750 1.00 77.50 111 ALA A O 1
ATOM 918 N N . PHE A 1 112 ? 2.048 -4.734 -4.729 1.00 76.12 112 PHE A N 1
ATOM 919 C CA . PHE A 1 112 ? 2.323 -5.229 -6.085 1.00 76.12 112 PHE A CA 1
ATOM 920 C C . PHE A 1 112 ? 2.832 -4.135 -7.032 1.00 76.12 112 PHE A C 1
ATOM 922 O O . PHE A 1 112 ? 2.650 -2.941 -6.803 1.00 76.12 112 PHE A O 1
ATOM 929 N N . ASN A 1 113 ? 3.490 -4.557 -8.108 1.00 71.19 113 ASN A N 1
ATOM 930 C CA . ASN A 1 113 ? 3.909 -3.768 -9.258 1.00 71.19 113 ASN A CA 1
ATOM 931 C C . ASN A 1 113 ? 3.508 -4.477 -10.572 1.00 71.19 113 ASN A C 1
ATOM 933 O O . ASN A 1 113 ? 2.925 -5.561 -10.562 1.00 71.19 113 ASN A O 1
ATOM 937 N N . HIS A 1 114 ? 3.871 -3.901 -11.723 1.00 64.94 114 HIS A N 1
ATOM 938 C CA . HIS A 1 114 ? 3.612 -4.505 -13.038 1.00 64.94 114 HIS A CA 1
ATOM 939 C C . HIS A 1 114 ? 4.339 -5.845 -13.267 1.00 64.94 114 HIS A C 1
ATOM 941 O O . HIS A 1 114 ? 4.052 -6.543 -14.239 1.00 64.94 114 HIS A O 1
ATOM 947 N N . GLU A 1 115 ? 5.284 -6.208 -12.396 1.00 59.41 115 GLU A N 1
ATOM 948 C CA . GLU A 1 115 ? 6.032 -7.465 -12.445 1.00 59.41 115 GLU A CA 1
ATOM 949 C C . GLU A 1 115 ? 5.432 -8.541 -11.525 1.00 59.41 115 GLU A C 1
ATOM 951 O O . GLU A 1 115 ? 5.888 -9.680 -11.579 1.00 59.41 115 GLU A O 1
ATOM 956 N N . GLY A 1 116 ? 4.417 -8.213 -10.712 1.00 63.75 116 GLY A N 1
ATOM 957 C CA . GLY A 1 116 ? 3.738 -9.118 -9.781 1.00 63.75 116 GLY A CA 1
ATOM 958 C C . GLY A 1 116 ? 3.555 -8.511 -8.390 1.00 63.75 116 GLY A C 1
ATOM 959 O O . GLY A 1 116 ? 3.614 -7.302 -8.219 1.00 63.75 116 GLY A O 1
ATOM 960 N N . GLY A 1 117 ? 3.360 -9.321 -7.349 1.00 66.81 117 GLY A N 1
ATOM 961 C CA . GLY A 1 117 ? 3.435 -8.784 -5.989 1.00 66.81 117 GLY A CA 1
ATOM 962 C C . GLY A 1 117 ? 3.392 -9.813 -4.871 1.00 66.81 117 GLY A C 1
ATOM 963 O O . GLY A 1 117 ? 3.504 -11.013 -5.113 1.00 66.81 117 GLY A O 1
ATOM 964 N N . CYS A 1 118 ? 3.262 -9.324 -3.639 1.00 69.19 118 CYS A N 1
ATOM 965 C CA . CYS A 1 118 ? 3.348 -10.111 -2.420 1.00 69.19 118 CYS A CA 1
ATOM 966 C C . CYS A 1 118 ? 2.371 -9.685 -1.312 1.00 69.19 118 CYS A C 1
ATOM 968 O O . CYS A 1 118 ? 1.908 -8.543 -1.224 1.00 69.19 118 CYS A O 1
ATOM 970 N N . TRP A 1 119 ? 2.086 -10.647 -0.435 1.00 71.81 119 TRP A N 1
ATOM 971 C CA . TRP A 1 119 ? 1.357 -10.434 0.810 1.00 71.81 119 TRP A CA 1
ATOM 972 C C . TRP A 1 119 ? 2.290 -9.906 1.896 1.00 71.81 119 TRP A C 1
ATOM 974 O O . TRP A 1 119 ? 3.358 -10.471 2.128 1.00 71.81 119 TRP A O 1
ATOM 984 N N . LEU A 1 120 ? 1.856 -8.863 2.600 1.00 70.69 120 LEU A N 1
ATOM 985 C CA . LEU A 1 120 ? 2.526 -8.325 3.781 1.00 70.69 120 LEU A CA 1
ATOM 986 C C . LEU A 1 120 ? 1.690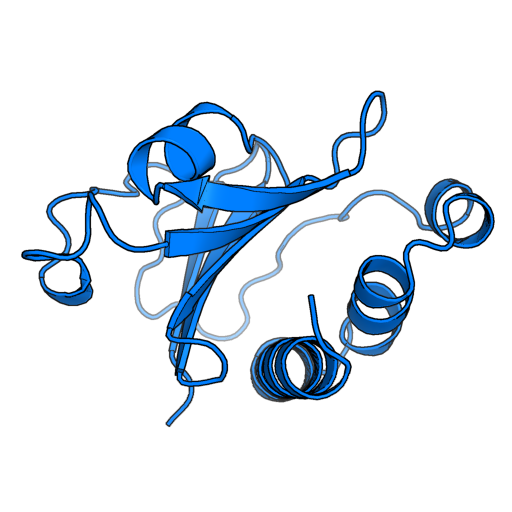 -8.664 5.013 1.00 70.69 120 LEU A C 1
ATOM 988 O O . LEU A 1 120 ? 0.555 -8.209 5.148 1.00 70.69 120 LEU A O 1
ATOM 992 N N . LEU A 1 121 ? 2.248 -9.492 5.891 1.00 69.94 121 LEU A N 1
ATOM 993 C CA . LEU A 1 121 ? 1.570 -10.071 7.051 1.00 69.94 121 LEU A CA 1
ATOM 994 C C . LEU A 1 121 ? 2.300 -9.686 8.329 1.00 69.94 121 LEU A C 1
ATOM 996 O O . LEU A 1 121 ? 3.238 -10.377 8.727 1.00 69.94 121 LEU A O 1
ATOM 1000 N N . HIS A 1 122 ? 1.880 -8.596 8.968 1.00 64.75 122 HIS A N 1
ATOM 1001 C CA . HIS A 1 122 ? 2.458 -8.157 10.236 1.00 64.75 122 HIS A CA 1
ATOM 1002 C C . HIS A 1 122 ? 2.019 -9.092 11.368 1.00 64.75 122 HIS A C 1
ATOM 1004 O O . HIS A 1 122 ? 0.825 -9.343 11.532 1.00 64.75 122 HIS A O 1
ATOM 1010 N N . LYS A 1 123 ? 2.991 -9.624 12.120 1.00 58.03 123 LYS A N 1
ATOM 1011 C CA . LYS A 1 123 ? 2.735 -10.395 13.346 1.00 58.03 123 LYS A CA 1
ATOM 1012 C C . LYS A 1 123 ? 2.321 -9.490 14.499 1.00 58.03 123 LYS A C 1
ATOM 1014 O O . LYS A 1 123 ? 2.758 -8.316 14.510 1.00 58.03 123 LYS A O 1
#

Sequence (123 aa):
MSDHMRHEMAQLFKSFFPEHAERWEYLLQRDQRKWQKMAPFKYWFSRDQTACSPKSFDLAHPLLAGKLEASVVALSCMWTDCWLKEMSLDEAYHSVHEGYISITPGQLGMAFNHEGGCWLLHK

Secondary structure (DSSP, 8-state):
--HHHHHHHHHHHHHH-GGGHHHHHHHHTT-HHHHTTSPP------SS-SS--TT---TT-GGGTT-TT-EEEEEEE-SS-EEEEEEEHHHHHHH-SSEEEEEETTTEEEEEETTEEEEEE--

Foldseek 3Di:
DDVVLLVLQLLLCCVPPVVCSVVVNCLSVVPVVVLVVDDPPPDPDDPDDPDQDQPDPDCPDPVNVVQQQAFKWWFASDPVDTDTDTDGNVCNVVPHAATKIGSDRNAWIWGHHVSGTDIRGHD